Protein AF-A0AAE1UF06-F1 (afdb_monomer_lite)

Radius of gyration: 20.57 Å; chains: 1; bounding box: 27×25×71 Å

Structure (mmCIF, N/CA/C/O backbone):
data_AF-A0AAE1UF06-F1
#
_entry.id   AF-A0AAE1UF06-F1
#
loop_
_atom_site.group_PDB
_atom_site.id
_atom_site.type_symbol
_atom_site.label_atom_id
_atom_site.label_alt_id
_atom_site.label_comp_id
_atom_site.label_asym_id
_atom_site.label_entity_id
_atom_site.label_seq_id
_atom_site.pdbx_PDB_ins_code
_atom_site.Cartn_x
_atom_site.Cartn_y
_atom_site.Cartn_z
_atom_site.occupancy
_atom_site.B_iso_or_equiv
_atom_site.auth_seq_id
_atom_site.auth_comp_id
_atom_site.auth_asym_id
_atom_site.auth_atom_id
_atom_site.pdbx_PDB_model_num
ATOM 1 N N . MET A 1 1 ? 18.550 -9.862 2.276 1.00 41.91 1 MET A N 1
ATOM 2 C CA . MET A 1 1 ? 17.399 -9.051 2.714 1.00 41.91 1 MET A CA 1
ATOM 3 C C . MET A 1 1 ? 17.154 -8.085 1.569 1.00 41.91 1 MET A C 1
ATOM 5 O O . MET A 1 1 ? 18.001 -7.234 1.362 1.00 41.91 1 MET A O 1
ATOM 9 N N . GLU A 1 2 ? 16.159 -8.333 0.712 1.00 54.00 2 GLU A N 1
ATOM 10 C CA . GLU A 1 2 ? 15.852 -7.425 -0.409 1.00 54.00 2 GLU A CA 1
ATOM 11 C C . GLU A 1 2 ? 15.311 -6.118 0.180 1.00 54.00 2 GLU A C 1
ATOM 13 O O . GLU A 1 2 ? 14.208 -6.099 0.729 1.00 54.00 2 GLU A O 1
ATOM 18 N N . GLU A 1 3 ? 16.104 -5.048 0.119 1.00 54.75 3 GLU A N 1
ATOM 19 C CA . GLU A 1 3 ? 15.583 -3.689 0.245 1.00 54.75 3 GLU A CA 1
ATOM 20 C C . GLU A 1 3 ? 14.512 -3.506 -0.833 1.00 54.75 3 GLU A C 1
ATOM 22 O O . GLU A 1 3 ? 14.761 -3.753 -2.015 1.00 54.75 3 GLU A O 1
ATOM 27 N N . LEU A 1 4 ? 13.304 -3.089 -0.444 1.00 57.72 4 LEU A N 1
ATOM 28 C CA . LEU A 1 4 ? 12.417 -2.465 -1.417 1.00 57.72 4 LEU A CA 1
ATOM 29 C C . LEU A 1 4 ? 13.176 -1.252 -1.959 1.00 57.72 4 LEU A C 1
ATOM 31 O O . LEU A 1 4 ? 13.475 -0.335 -1.197 1.00 57.72 4 LEU A O 1
ATOM 35 N N . GLY A 1 5 ? 13.517 -1.275 -3.248 1.00 73.75 5 GLY A N 1
ATOM 36 C CA . GLY A 1 5 ? 14.183 -0.149 -3.894 1.00 73.75 5 GLY A CA 1
ATOM 37 C C . GLY A 1 5 ? 13.380 1.131 -3.672 1.00 73.75 5 GLY A C 1
ATOM 38 O O . GLY A 1 5 ? 12.149 1.100 -3.707 1.00 73.75 5 GLY A O 1
ATOM 39 N N . GLN A 1 6 ? 14.071 2.244 -3.425 1.00 75.25 6 GLN A N 1
ATOM 40 C CA . GLN A 1 6 ? 13.457 3.558 -3.189 1.00 75.25 6 GLN A CA 1
ATOM 41 C C . GLN A 1 6 ? 12.441 3.917 -4.288 1.00 75.25 6 GLN A C 1
ATOM 43 O O . GLN A 1 6 ? 11.374 4.450 -3.992 1.00 75.25 6 GLN A O 1
ATOM 48 N N . ASP A 1 7 ? 12.709 3.497 -5.523 1.00 82.81 7 ASP A N 1
ATOM 49 C CA . ASP A 1 7 ? 11.819 3.652 -6.676 1.00 82.81 7 ASP A CA 1
ATOM 50 C C . ASP A 1 7 ? 10.450 2.987 -6.467 1.00 82.81 7 ASP A C 1
ATOM 52 O O . ASP A 1 7 ? 9.414 3.560 -6.794 1.00 82.81 7 ASP A O 1
ATOM 56 N N . LEU A 1 8 ? 10.418 1.794 -5.865 1.00 83.50 8 LEU A N 1
ATOM 57 C CA . LEU A 1 8 ? 9.168 1.090 -5.587 1.00 83.50 8 LEU A CA 1
ATOM 58 C C . LEU A 1 8 ? 8.346 1.820 -4.520 1.00 83.50 8 LEU A C 1
ATOM 60 O O . LEU A 1 8 ? 7.121 1.842 -4.608 1.00 83.50 8 LEU A O 1
ATOM 64 N N . LEU A 1 9 ? 8.996 2.435 -3.529 1.00 84.69 9 LEU A N 1
ATOM 65 C CA . LEU A 1 9 ? 8.299 3.225 -2.511 1.00 84.69 9 LEU A CA 1
ATOM 66 C C . LEU A 1 9 ? 7.667 4.481 -3.112 1.00 84.69 9 LEU A C 1
ATOM 68 O O . LEU A 1 9 ? 6.519 4.780 -2.789 1.00 84.69 9 LEU A O 1
ATOM 72 N N . ILE A 1 10 ? 8.376 5.169 -4.011 1.00 88.62 10 ILE A N 1
ATOM 73 C CA . ILE A 1 10 ? 7.841 6.334 -4.729 1.00 88.62 10 ILE A CA 1
ATOM 74 C C . ILE A 1 10 ? 6.587 5.932 -5.506 1.00 88.62 10 ILE A C 1
ATOM 76 O O . ILE A 1 10 ? 5.541 6.549 -5.327 1.00 88.62 10 ILE A O 1
ATOM 80 N N . VAL A 1 11 ? 6.653 4.836 -6.269 1.00 90.56 11 VAL A N 1
ATOM 81 C CA . VAL A 1 11 ? 5.508 4.332 -7.046 1.00 90.56 11 VAL A CA 1
ATOM 82 C C . VAL A 1 11 ? 4.312 4.007 -6.149 1.00 90.56 11 VAL A C 1
ATOM 84 O O . VAL A 1 11 ? 3.181 4.351 -6.483 1.00 90.56 11 VAL A O 1
ATOM 87 N N . VAL A 1 12 ? 4.536 3.364 -4.999 1.00 90.50 12 VAL A N 1
ATOM 88 C CA . VAL A 1 12 ? 3.452 3.045 -4.054 1.00 90.50 12 VAL A CA 1
ATOM 89 C C . VAL A 1 12 ? 2.819 4.323 -3.502 1.00 90.50 12 VAL A C 1
ATOM 91 O O . VAL A 1 12 ? 1.596 4.427 -3.471 1.00 90.50 12 VAL A O 1
ATOM 94 N N . VAL A 1 13 ? 3.626 5.300 -3.082 1.00 90.44 13 VAL A N 1
ATOM 95 C CA . VAL A 1 13 ? 3.127 6.565 -2.520 1.00 90.44 13 VAL A CA 1
ATOM 96 C C . VAL A 1 13 ? 2.350 7.364 -3.565 1.00 90.44 13 VAL A C 1
ATOM 98 O O . VAL A 1 13 ? 1.265 7.863 -3.269 1.00 90.44 13 VAL A O 1
ATOM 101 N N . GLU A 1 14 ? 2.866 7.457 -4.789 1.00 93.25 14 GLU A N 1
ATOM 102 C CA . GLU A 1 14 ? 2.180 8.134 -5.890 1.00 93.25 14 GLU A CA 1
ATOM 103 C C . GLU A 1 14 ? 0.864 7.444 -6.246 1.00 93.25 14 GLU A C 1
ATOM 105 O O . GLU A 1 14 ? -0.144 8.128 -6.415 1.00 93.25 14 GLU A O 1
ATOM 110 N N . HIS A 1 15 ? 0.836 6.109 -6.291 1.00 94.19 15 HIS A N 1
ATOM 111 C CA . HIS A 1 15 ? -0.390 5.355 -6.548 1.00 94.19 15 HIS A CA 1
ATOM 112 C C . HIS A 1 15 ? -1.445 5.600 -5.463 1.00 94.19 15 HIS A C 1
ATOM 114 O O . HIS A 1 15 ? -2.594 5.915 -5.769 1.00 94.19 15 HIS A O 1
ATOM 120 N N . LEU A 1 16 ? -1.051 5.531 -4.187 1.00 93.19 16 LEU A N 1
ATOM 121 C CA . LEU A 1 16 ? -1.960 5.787 -3.069 1.00 93.19 16 LEU A CA 1
ATOM 122 C C . LEU A 1 16 ? -2.528 7.208 -3.103 1.00 93.19 16 LEU A C 1
ATOM 124 O O . LEU A 1 16 ? -3.715 7.402 -2.850 1.00 93.19 16 LEU A O 1
ATOM 128 N N . LYS A 1 17 ? -1.706 8.199 -3.446 1.00 94.31 17 LYS A N 1
ATOM 129 C CA . LYS A 1 17 ? -2.143 9.593 -3.501 1.00 94.31 17 LYS A CA 1
ATOM 130 C C . LYS A 1 17 ? -3.026 9.888 -4.714 1.00 94.31 17 LYS A C 1
ATOM 132 O O . LYS A 1 17 ? -4.070 10.512 -4.564 1.00 94.31 17 LYS A O 1
ATOM 137 N N . ASN A 1 18 ? -2.597 9.473 -5.903 1.00 95.06 18 ASN A N 1
ATOM 138 C CA . ASN A 1 18 ? -3.197 9.924 -7.158 1.00 95.06 18 ASN A CA 1
ATOM 139 C C . ASN A 1 18 ? -4.344 9.021 -7.628 1.00 95.06 18 ASN A C 1
ATOM 141 O O . ASN A 1 18 ? -5.323 9.533 -8.161 1.00 95.06 18 ASN A O 1
ATOM 145 N N . GLU A 1 19 ? -4.242 7.705 -7.415 1.00 94.69 19 GLU A N 1
ATOM 146 C CA . GLU A 1 19 ? -5.237 6.737 -7.900 1.00 94.69 19 GLU A CA 1
ATOM 147 C C . GLU A 1 19 ? -6.247 6.365 -6.811 1.00 94.69 19 GLU A C 1
ATOM 149 O O . GLU A 1 19 ? -7.446 6.298 -7.070 1.00 94.69 19 GLU A O 1
ATOM 154 N N . ILE A 1 20 ? -5.772 6.144 -5.580 1.00 94.88 20 ILE A N 1
ATOM 155 C CA . ILE A 1 20 ? -6.638 5.762 -4.450 1.00 94.88 20 ILE A CA 1
ATOM 156 C C . ILE A 1 20 ? -7.209 6.993 -3.731 1.00 94.88 20 ILE A C 1
ATOM 158 O O . ILE A 1 20 ? -8.301 6.929 -3.169 1.00 94.88 20 ILE A O 1
ATOM 162 N N . GLY A 1 21 ? -6.506 8.129 -3.772 1.00 94.88 21 GLY A N 1
ATOM 163 C CA . GLY A 1 21 ? -6.951 9.376 -3.144 1.00 94.88 21 GLY A CA 1
ATOM 164 C C . GLY A 1 21 ? -6.668 9.456 -1.643 1.00 94.88 21 GLY A C 1
ATOM 165 O O . GLY A 1 21 ? -7.410 10.113 -0.916 1.00 94.88 21 GLY A O 1
ATOM 166 N N . VAL A 1 22 ? -5.609 8.798 -1.167 1.00 93.56 22 VAL A N 1
ATOM 167 C CA . VAL A 1 22 ? -5.136 8.902 0.221 1.00 93.56 22 VAL A CA 1
ATOM 168 C C . VAL A 1 22 ? -4.583 10.309 0.457 1.00 93.56 22 VAL A C 1
ATOM 170 O O . VAL A 1 22 ? -3.540 10.671 -0.092 1.00 93.56 22 VAL A O 1
ATOM 173 N N . ASN A 1 23 ? -5.273 11.100 1.281 1.00 92.81 23 ASN A N 1
ATOM 174 C CA . ASN A 1 23 ? -4.916 12.492 1.567 1.00 92.81 23 ASN A CA 1
ATOM 175 C C . ASN A 1 23 ? -4.494 12.706 3.022 1.00 92.81 23 ASN A C 1
ATOM 177 O O . ASN A 1 23 ? -3.783 13.670 3.314 1.00 92.81 23 ASN A O 1
ATOM 181 N N . SER A 1 24 ? -4.905 11.819 3.928 1.00 90.38 24 SER A N 1
ATOM 182 C CA . SER A 1 24 ? -4.516 11.874 5.332 1.00 90.38 24 SER A CA 1
ATOM 183 C C . SER A 1 24 ? -4.213 10.486 5.913 1.00 90.38 24 SER A C 1
ATOM 185 O O . SER A 1 24 ? -4.591 9.464 5.332 1.00 90.38 24 SER A O 1
ATOM 187 N N . PRO A 1 25 ? -3.520 10.407 7.065 1.00 86.50 25 PRO A N 1
ATOM 188 C CA . PRO A 1 25 ? -3.208 9.129 7.699 1.00 86.50 25 PRO A CA 1
ATOM 189 C C . PRO A 1 25 ? -4.437 8.285 8.063 1.00 86.50 25 PRO A C 1
ATOM 191 O O . PRO A 1 25 ? -4.374 7.058 8.107 1.00 86.50 25 PRO A O 1
ATOM 194 N N . GLU A 1 26 ? -5.579 8.920 8.307 1.00 87.88 26 GLU A N 1
ATOM 195 C CA . GLU A 1 26 ? -6.824 8.232 8.630 1.00 87.88 26 GLU A CA 1
ATOM 196 C C . GLU A 1 26 ? -7.354 7.419 7.449 1.00 87.88 26 GLU A C 1
ATOM 198 O O . GLU A 1 26 ? -8.051 6.431 7.674 1.00 87.88 26 GLU A O 1
ATOM 203 N N . ASP A 1 27 ? -7.009 7.788 6.214 1.00 90.25 27 ASP A N 1
ATOM 204 C CA . ASP A 1 27 ? -7.453 7.089 5.008 1.00 90.25 27 ASP A CA 1
ATOM 205 C C . ASP A 1 27 ? -6.802 5.703 4.880 1.00 90.25 27 ASP A C 1
ATOM 207 O O . ASP A 1 27 ? -7.396 4.788 4.305 1.00 90.25 27 ASP A O 1
ATOM 211 N N . PHE A 1 28 ? -5.628 5.492 5.497 1.00 89.56 28 PHE A N 1
ATOM 212 C CA . PHE A 1 28 ? -4.911 4.213 5.447 1.00 89.56 28 PHE A CA 1
ATOM 213 C C . PHE A 1 28 ? -5.737 3.034 5.985 1.00 89.56 28 PHE A C 1
ATOM 215 O O . PHE A 1 28 ? -5.516 1.896 5.571 1.00 89.56 28 PHE A O 1
ATOM 222 N N . LYS A 1 29 ? -6.720 3.279 6.867 1.00 88.56 29 LYS A N 1
ATOM 223 C CA . LYS A 1 29 ? -7.598 2.224 7.412 1.00 88.56 29 LYS A CA 1
ATOM 224 C C . LYS A 1 29 ? -8.565 1.632 6.382 1.00 88.56 29 LYS A C 1
ATOM 226 O O . LYS A 1 29 ? -9.137 0.574 6.638 1.00 88.56 29 LYS A O 1
ATOM 231 N N . TYR A 1 30 ? -8.778 2.318 5.260 1.00 90.50 30 TYR A N 1
ATOM 232 C CA . TYR A 1 30 ? -9.698 1.889 4.207 1.00 90.50 30 TYR A CA 1
ATOM 233 C C . TYR A 1 30 ? -9.004 1.157 3.055 1.00 90.50 30 TYR A C 1
ATOM 235 O O . TYR A 1 30 ? -9.696 0.545 2.246 1.00 90.50 30 TYR A O 1
ATOM 243 N N . ILE A 1 31 ? -7.668 1.179 3.001 1.00 91.69 31 ILE A N 1
ATOM 244 C CA . ILE A 1 31 ? -6.893 0.536 1.935 1.00 91.69 31 ILE A CA 1
ATOM 245 C C . ILE A 1 31 ? -7.043 -0.985 2.005 1.00 91.69 31 ILE A C 1
ATOM 247 O O . ILE A 1 31 ? -6.905 -1.605 3.065 1.00 91.69 31 ILE A O 1
ATOM 251 N N . GLN A 1 32 ? -7.273 -1.594 0.847 1.00 92.50 32 GLN A N 1
ATOM 252 C CA . GLN A 1 32 ? -7.421 -3.031 0.657 1.00 92.50 32 GLN A CA 1
ATOM 253 C C . GLN A 1 32 ? -6.297 -3.618 -0.205 1.00 92.50 32 GLN A C 1
ATOM 255 O O . GLN A 1 32 ? -5.510 -2.920 -0.839 1.00 92.50 32 GLN A O 1
ATOM 260 N N . GLU A 1 33 ? -6.212 -4.951 -0.256 1.00 91.62 33 GLU A N 1
ATOM 261 C CA . GLU A 1 33 ? -5.207 -5.637 -1.079 1.00 91.62 33 GLU A CA 1
ATOM 262 C C . GLU A 1 33 ? -5.378 -5.394 -2.585 1.00 91.62 33 GLU A C 1
ATOM 264 O O . GLU A 1 33 ? -4.403 -5.531 -3.329 1.00 91.62 33 GLU A O 1
ATOM 269 N N . SER A 1 34 ? -6.598 -5.092 -3.040 1.00 92.31 34 SER A N 1
ATOM 270 C CA . SER A 1 34 ? -6.909 -4.749 -4.434 1.00 92.31 34 SER A CA 1
ATOM 271 C C . SER A 1 34 ? -6.321 -3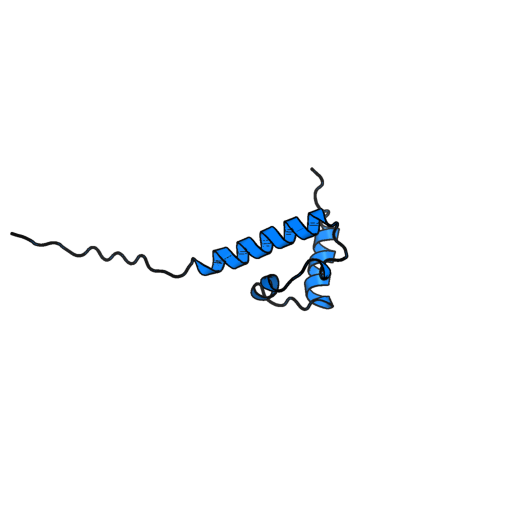.409 -4.853 1.00 92.31 34 SER A C 1
ATOM 273 O O . SER A 1 34 ? -5.975 -3.245 -6.018 1.00 92.31 34 SER A O 1
ATOM 275 N N . ASP A 1 35 ? -6.147 -2.500 -3.896 1.00 93.38 35 ASP A N 1
ATOM 276 C CA . ASP A 1 35 ? -5.698 -1.119 -4.113 1.00 93.38 35 ASP A CA 1
ATOM 277 C C . ASP A 1 35 ? -4.177 -1.033 -4.252 1.00 93.38 35 ASP A C 1
ATOM 279 O O . ASP A 1 35 ? -3.601 0.041 -4.392 1.00 93.38 35 ASP A O 1
ATOM 283 N N . LEU A 1 36 ? -3.502 -2.184 -4.171 1.00 92.81 36 LEU A N 1
ATOM 284 C CA . LEU A 1 36 ? -2.056 -2.283 -4.231 1.00 92.81 36 LEU A CA 1
ATOM 285 C C . LEU A 1 36 ? -1.568 -3.233 -5.3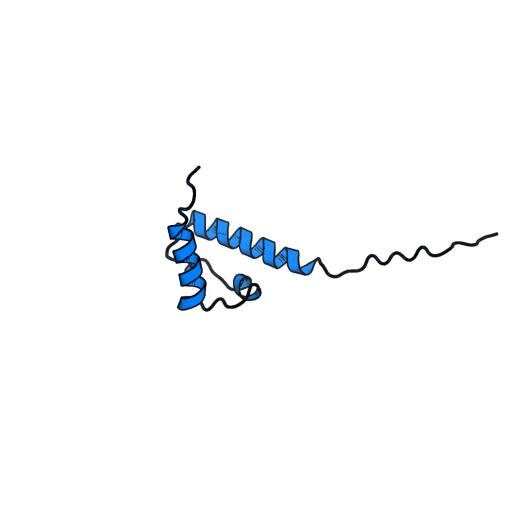46 1.00 92.81 36 LEU A C 1
ATOM 287 O O . LEU A 1 36 ? -0.739 -4.115 -5.080 1.00 92.81 36 LEU A O 1
ATOM 291 N N . PRO A 1 37 ? -2.034 -3.090 -6.602 1.00 92.25 37 PRO A N 1
ATOM 292 C CA . PRO A 1 37 ? -1.780 -4.064 -7.666 1.00 92.25 37 PRO A CA 1
ATOM 293 C C . PRO A 1 37 ? -0.297 -4.193 -8.049 1.00 92.25 37 PRO A C 1
ATOM 295 O O . PRO A 1 37 ? 0.130 -5.259 -8.488 1.00 92.25 37 PRO A O 1
ATOM 298 N N . MET A 1 38 ? 0.506 -3.146 -7.844 1.00 91.75 38 MET A N 1
ATOM 299 C CA . MET A 1 38 ? 1.945 -3.138 -8.140 1.00 91.75 38 MET A CA 1
ATOM 300 C C . MET A 1 38 ? 2.797 -3.926 -7.130 1.00 91.75 38 MET A C 1
ATOM 302 O O . MET A 1 38 ? 3.980 -4.158 -7.374 1.00 91.75 38 MET A O 1
ATOM 306 N N . LEU A 1 39 ? 2.226 -4.353 -5.998 1.00 91.31 39 LEU A N 1
ATOM 307 C CA . LEU A 1 39 ? 2.939 -5.109 -4.969 1.00 91.31 39 LEU A CA 1
ATOM 308 C C . LEU A 1 39 ? 2.663 -6.614 -5.060 1.00 91.31 39 LEU A C 1
ATOM 310 O O . LEU A 1 39 ? 1.530 -7.075 -5.251 1.00 91.31 39 LEU A O 1
ATOM 314 N N . LYS A 1 40 ? 3.703 -7.418 -4.798 1.00 92.88 40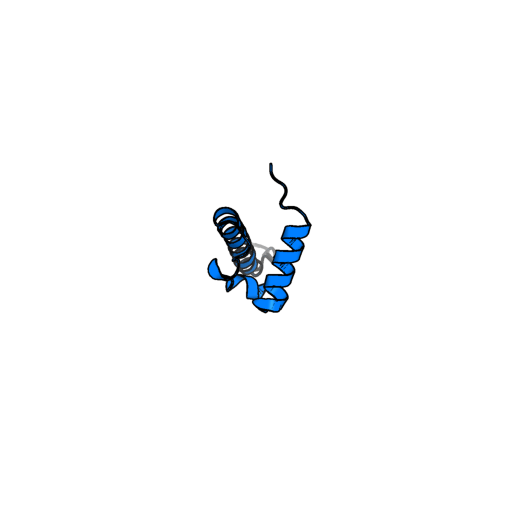 LYS A N 1
ATOM 315 C CA . LYS A 1 40 ? 3.549 -8.873 -4.655 1.00 92.88 40 LYS A CA 1
ATOM 316 C C . LYS A 1 40 ? 2.602 -9.186 -3.486 1.00 92.88 40 LYS A C 1
ATOM 318 O O . LYS A 1 40 ? 2.606 -8.460 -2.489 1.00 92.88 40 LYS A O 1
ATOM 323 N N . PRO A 1 41 ? 1.867 -10.315 -3.514 1.00 92.62 41 PRO A N 1
ATOM 324 C CA . PRO A 1 41 ? 0.915 -10.662 -2.453 1.00 92.62 41 PRO A CA 1
ATOM 325 C C . PRO A 1 41 ? 1.500 -10.654 -1.033 1.00 9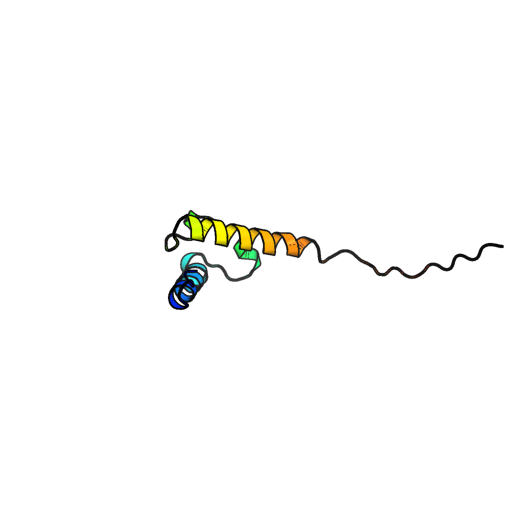2.62 41 PRO A C 1
ATOM 327 O O . PRO A 1 41 ? 0.805 -10.353 -0.069 1.00 92.62 41 PRO A O 1
ATOM 330 N N . ILE A 1 42 ? 2.781 -11.004 -0.864 1.00 92.81 42 ILE A N 1
ATOM 331 C CA . ILE A 1 42 ? 3.436 -10.955 0.453 1.00 92.81 42 ILE A CA 1
ATOM 332 C C . ILE A 1 42 ? 3.756 -9.523 0.907 1.00 92.81 42 ILE A C 1
ATOM 334 O O . ILE A 1 42 ? 3.684 -9.232 2.096 1.00 92.81 42 ILE A O 1
ATOM 338 N N . GLN A 1 43 ? 4.076 -8.627 -0.028 1.00 90.12 43 GLN A N 1
ATOM 339 C CA . GLN A 1 43 ? 4.347 -7.219 0.261 1.00 90.12 43 GLN A CA 1
ATOM 340 C C . GLN A 1 43 ? 3.054 -6.492 0.633 1.00 90.12 43 GLN A C 1
ATOM 342 O O . GLN A 1 43 ? 3.045 -5.764 1.619 1.00 90.12 43 GLN A O 1
ATOM 347 N N . ARG A 1 44 ? 1.953 -6.767 -0.085 1.00 92.50 44 ARG A N 1
ATOM 348 C CA . ARG A 1 44 ? 0.619 -6.235 0.237 1.00 92.50 44 ARG A CA 1
ATOM 349 C C . ARG A 1 44 ? 0.195 -6.573 1.660 1.00 92.50 44 ARG A C 1
ATOM 351 O O . ARG A 1 44 ? -0.096 -5.672 2.436 1.00 92.50 44 ARG A O 1
ATOM 358 N N . ARG A 1 45 ? 0.238 -7.861 2.016 1.00 91.94 45 ARG A N 1
ATOM 359 C CA . ARG A 1 45 ? -0.124 -8.334 3.361 1.00 91.94 45 ARG A CA 1
ATOM 360 C C . ARG A 1 45 ? 0.709 -7.661 4.451 1.00 91.94 45 ARG A C 1
ATOM 362 O O . ARG A 1 45 ? 0.146 -7.089 5.373 1.00 91.94 45 ARG A O 1
ATOM 369 N N . ARG A 1 46 ? 2.038 -7.635 4.291 1.00 90.44 46 ARG A N 1
ATOM 370 C CA . ARG A 1 46 ? 2.940 -6.973 5.250 1.00 90.44 46 ARG A CA 1
ATOM 371 C C . ARG A 1 46 ? 2.652 -5.480 5.402 1.00 90.44 46 ARG A C 1
ATOM 373 O O . ARG A 1 46 ? 2.676 -4.982 6.520 1.00 90.44 46 ARG A O 1
ATOM 380 N N . LEU A 1 47 ? 2.392 -4.777 4.300 1.00 89.75 47 LEU A N 1
ATOM 381 C CA . LEU A 1 47 ? 2.086 -3.349 4.336 1.00 89.75 47 LEU A CA 1
ATOM 382 C C . LEU A 1 47 ? 0.765 -3.087 5.069 1.00 89.75 47 LEU A C 1
ATOM 384 O O . LEU A 1 47 ? 0.722 -2.251 5.965 1.00 89.75 47 LEU A O 1
ATOM 388 N N . LEU A 1 48 ? -0.289 -3.838 4.743 1.00 90.62 48 LEU A N 1
ATOM 389 C CA . LEU A 1 48 ? -1.591 -3.694 5.396 1.00 90.62 48 LEU A CA 1
ATOM 390 C C . LEU A 1 48 ? -1.540 -4.027 6.889 1.00 90.62 48 LEU A C 1
ATOM 392 O O . LEU A 1 48 ? -2.192 -3.344 7.673 1.00 90.62 48 LEU A O 1
ATOM 396 N N . ASP A 1 49 ? -0.765 -5.034 7.294 1.00 89.19 49 ASP A N 1
ATOM 397 C CA . ASP A 1 49 ? -0.585 -5.369 8.711 1.00 89.19 49 ASP A CA 1
ATOM 398 C C . ASP A 1 49 ? 0.050 -4.205 9.488 1.00 89.19 49 ASP A C 1
ATOM 400 O O . ASP A 1 49 ? -0.395 -3.881 10.590 1.00 89.19 49 ASP A O 1
ATOM 404 N N . ILE A 1 50 ? 1.045 -3.532 8.897 1.00 87.50 50 ILE A N 1
ATOM 405 C CA . ILE A 1 50 ? 1.681 -2.345 9.487 1.00 87.50 50 ILE A CA 1
ATOM 406 C C . ILE A 1 50 ? 0.675 -1.192 9.580 1.00 87.50 50 ILE A C 1
ATOM 408 O O . ILE A 1 50 ? 0.490 -0.632 10.658 1.00 87.50 50 ILE A O 1
ATOM 412 N N . LEU A 1 51 ? -0.029 -0.875 8.489 1.00 85.69 51 LEU A N 1
ATOM 413 C CA . LEU A 1 51 ? -1.007 0.222 8.462 1.00 85.69 51 LEU A CA 1
ATOM 414 C C . LEU A 1 51 ? -2.145 0.014 9.476 1.00 85.69 51 LEU A C 1
ATOM 416 O O . LEU A 1 51 ? -2.566 0.948 10.162 1.00 85.69 51 LEU A O 1
ATOM 420 N N . LYS A 1 52 ? -2.628 -1.225 9.622 1.00 81.94 52 LYS A N 1
ATOM 421 C CA . LYS A 1 52 ? -3.656 -1.578 10.613 1.00 81.94 52 LYS A CA 1
ATOM 422 C C . LYS A 1 52 ? -3.153 -1.450 12.044 1.00 81.94 52 LYS A C 1
ATOM 424 O O . LYS A 1 52 ? -3.921 -1.061 12.921 1.00 81.94 52 LYS A O 1
ATOM 429 N N . LYS A 1 53 ? -1.885 -1.774 12.293 1.00 80.19 53 LYS A N 1
ATOM 430 C CA . LYS A 1 53 ? -1.284 -1.640 13.619 1.00 80.19 53 LYS A CA 1
ATOM 431 C C . LYS A 1 53 ? -1.166 -0.169 14.029 1.00 80.19 53 LYS A C 1
ATOM 433 O O . LYS A 1 53 ? -1.705 0.206 15.064 1.00 80.19 53 LYS A O 1
ATOM 438 N N . GLU A 1 54 ? -0.597 0.671 13.167 1.00 73.44 54 GLU A N 1
ATOM 439 C CA . GLU A 1 54 ? -0.423 2.113 13.422 1.00 73.44 54 GLU A CA 1
ATOM 440 C C . GLU A 1 54 ? -1.765 2.838 13.639 1.00 73.44 54 GLU A C 1
ATOM 442 O O . GLU A 1 54 ? -1.913 3.668 14.537 1.00 73.44 54 GLU A O 1
ATOM 447 N N . THR A 1 55 ? -2.795 2.479 12.867 1.00 67.44 55 THR A N 1
ATOM 448 C CA . THR A 1 55 ? -4.147 3.045 13.041 1.00 67.44 55 THR A CA 1
ATOM 449 C C . THR A 1 55 ? -4.861 2.545 14.302 1.00 67.44 55 THR A C 1
ATOM 451 O O . THR A 1 55 ? -5.752 3.228 14.813 1.00 67.44 55 THR A O 1
ATOM 454 N N . SER A 1 56 ? -4.479 1.377 14.828 1.00 62.47 56 SER A N 1
ATOM 455 C CA . SER A 1 56 ? -5.026 0.827 16.074 1.00 62.47 56 SER A CA 1
ATOM 456 C C . SER A 1 56 ? -4.370 1.448 17.309 1.00 62.47 56 SER A C 1
ATOM 458 O O . SER A 1 56 ? -5.075 1.797 18.255 1.00 62.47 56 SER A O 1
ATOM 460 N N . ASP A 1 57 ? -3.052 1.663 17.275 1.00 57.16 57 ASP A N 1
ATOM 461 C CA . ASP A 1 57 ? -2.285 2.252 18.382 1.00 57.16 57 ASP A CA 1
ATOM 462 C C . ASP A 1 57 ? -2.617 3.747 18.603 1.00 57.16 57 ASP A C 1
ATOM 464 O O . ASP A 1 57 ? -2.516 4.264 19.720 1.00 57.16 57 ASP A O 1
ATOM 468 N N . CYS A 1 58 ? -3.136 4.433 17.577 1.00 49.03 58 CYS A N 1
ATOM 469 C CA . CYS A 1 58 ? -3.641 5.807 17.678 1.00 49.03 58 CYS A CA 1
ATOM 470 C C . CYS A 1 58 ? -4.855 5.949 18.627 1.00 49.03 58 CYS A C 1
ATOM 472 O O . CYS A 1 58 ? -5.066 7.010 19.213 1.00 49.03 58 CYS A O 1
ATOM 474 N N . LYS A 1 59 ? -5.629 4.879 18.867 1.00 50.44 59 LYS A N 1
ATOM 475 C CA . LYS A 1 59 ? -6.797 4.925 19.772 1.00 50.44 59 LYS A CA 1
ATOM 476 C C . LYS A 1 59 ? -6.456 4.824 21.262 1.00 50.44 59 LYS A C 1
ATOM 478 O O . LYS A 1 59 ? -7.361 4.923 22.085 1.00 50.44 59 LYS A O 1
ATOM 483 N N . THR A 1 60 ? -5.187 4.645 21.627 1.00 45.72 60 THR A N 1
ATOM 484 C CA . THR A 1 60 ? -4.757 4.482 23.030 1.00 45.72 60 THR A CA 1
ATOM 485 C C . THR A 1 60 ? -3.956 5.652 23.601 1.00 45.72 60 THR A C 1
ATOM 487 O O . THR A 1 60 ? -3.501 5.570 24.738 1.00 45.72 60 THR A O 1
ATOM 490 N N . ALA A 1 61 ? -3.823 6.766 22.877 1.00 46.84 61 ALA A N 1
ATOM 491 C CA . ALA A 1 61 ? -3.132 7.957 23.380 1.00 46.84 61 ALA A CA 1
ATOM 492 C C . ALA A 1 61 ? -4.049 8.970 24.098 1.00 46.84 61 ALA A C 1
ATOM 494 O O . ALA A 1 61 ? -3.637 10.106 24.308 1.00 46.84 61 ALA A O 1
ATOM 495 N N . ASP A 1 62 ? -5.263 8.574 24.494 1.00 49.31 62 ASP A N 1
ATOM 496 C CA . ASP A 1 62 ? -6.176 9.441 25.245 1.00 49.31 62 ASP A CA 1
ATOM 497 C C . ASP A 1 62 ? -6.824 8.676 26.411 1.00 49.31 62 ASP A C 1
ATOM 499 O O . ASP A 1 62 ? -7.892 8.077 26.300 1.00 49.31 62 ASP A O 1
ATOM 503 N N . THR A 1 63 ? -6.110 8.598 27.537 1.00 43.75 63 THR A N 1
ATOM 504 C CA . THR A 1 63 ? -6.690 8.485 28.890 1.00 43.75 63 THR A CA 1
ATOM 505 C C . THR A 1 63 ? -5.602 8.724 29.945 1.00 43.75 63 THR A C 1
ATOM 507 O O . THR A 1 63 ? -4.829 7.846 30.317 1.00 43.75 63 THR A O 1
ATOM 510 N N . THR A 1 64 ? -5.543 9.975 30.400 1.00 51.94 64 THR A N 1
ATOM 511 C CA . THR A 1 64 ? -5.345 10.413 31.790 1.00 51.94 64 THR A CA 1
ATOM 512 C C . THR A 1 64 ? -4.471 9.548 32.711 1.00 51.94 64 THR A C 1
ATOM 514 O O . THR A 1 64 ? -4.929 8.572 33.298 1.00 51.94 64 THR A O 1
ATOM 517 N N . LYS A 1 65 ? -3.265 10.042 33.016 1.00 52.72 65 LYS A N 1
ATOM 518 C CA . LYS A 1 65 ? -2.674 9.913 34.360 1.00 52.72 65 LYS A CA 1
ATOM 519 C C . LYS A 1 65 ? -2.240 11.283 34.882 1.00 52.72 65 LYS A C 1
ATOM 521 O O . LYS A 1 65 ? -1.058 11.549 35.071 1.00 52.72 65 LYS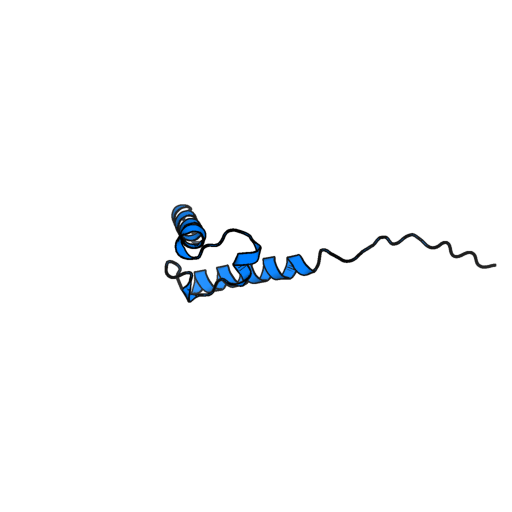 A O 1
ATOM 526 N N . GLN A 1 66 ? -3.213 12.163 35.120 1.00 56.50 66 GLN A N 1
ATOM 527 C CA . GLN A 1 66 ? -3.100 13.083 36.251 1.00 56.50 66 GLN A CA 1
ATOM 528 C C . GLN A 1 66 ? -3.446 12.272 37.501 1.00 56.50 66 GLN A C 1
ATOM 530 O O . GLN A 1 66 ? -4.608 12.170 37.879 1.00 56.50 66 GLN A O 1
ATOM 535 N N . ASP A 1 67 ? -2.441 11.641 38.104 1.00 46.94 67 ASP A N 1
ATOM 536 C CA . ASP A 1 67 ? -2.572 11.085 39.449 1.00 46.94 67 ASP A CA 1
ATOM 537 C C . ASP A 1 67 ? -2.128 12.174 40.430 1.00 46.94 67 ASP A C 1
ATOM 539 O O . ASP A 1 67 ? -0.971 12.282 40.848 1.00 46.94 67 ASP A O 1
ATOM 543 N N . THR A 1 68 ? -3.055 13.094 40.689 1.00 56.00 68 THR A N 1
ATOM 544 C CA . THR A 1 68 ? -2.969 14.049 41.788 1.00 56.00 68 THR A CA 1
ATOM 545 C C . THR A 1 68 ? -2.916 13.220 43.065 1.00 56.00 68 THR A C 1
ATOM 547 O O . THR A 1 68 ? -3.921 12.627 43.447 1.00 56.00 68 THR A O 1
ATOM 550 N N . ARG A 1 69 ? -1.747 13.134 43.714 1.00 53.38 69 ARG A N 1
ATOM 551 C CA . ARG A 1 69 ? -1.601 12.453 45.008 1.00 53.38 69 ARG A CA 1
ATOM 552 C C . ARG A 1 69 ? -2.607 13.039 45.998 1.00 53.38 69 ARG A C 1
ATOM 554 O O . ARG A 1 69 ? -2.409 14.135 46.516 1.00 53.38 69 ARG A O 1
ATOM 561 N N . ILE A 1 70 ? -3.682 12.298 46.241 1.00 58.66 70 ILE A N 1
ATOM 562 C CA . ILE A 1 70 ? -4.632 12.557 47.314 1.00 58.66 70 ILE A CA 1
ATOM 563 C C . ILE A 1 70 ? -3.895 12.310 48.633 1.00 58.66 70 ILE A C 1
ATOM 565 O O . ILE A 1 70 ? -3.398 11.216 48.893 1.00 58.66 70 ILE A O 1
ATOM 569 N N . THR A 1 71 ? -3.796 13.359 49.446 1.00 51.25 71 THR A N 1
ATOM 570 C CA . THR A 1 71 ? -3.320 13.311 50.827 1.00 51.25 71 THR A CA 1
ATOM 571 C C . THR A 1 71 ? -4.258 12.435 51.653 1.00 51.25 71 THR A C 1
ATOM 573 O O . THR A 1 71 ? -5.411 12.800 51.875 1.00 51.25 71 THR A O 1
ATOM 576 N N . CYS A 1 72 ? -3.770 11.303 52.149 1.00 43.22 72 CYS A N 1
ATOM 577 C CA . CYS A 1 72 ? -4.443 10.570 53.215 1.00 43.22 72 CYS A CA 1
ATOM 578 C C . CYS A 1 72 ? -3.975 11.142 54.559 1.00 43.22 72 CYS A C 1
ATOM 580 O O . CYS A 1 72 ? -2.926 10.751 55.064 1.00 43.22 72 CYS A O 1
ATOM 582 N N . ASN A 1 73 ? -4.750 12.063 55.134 1.00 54.22 73 ASN A N 1
ATOM 583 C CA . ASN A 1 73 ? -4.750 12.253 56.582 1.00 54.22 73 ASN A CA 1
ATOM 584 C C . ASN A 1 73 ? -5.657 11.178 57.174 1.00 54.22 73 ASN A C 1
ATOM 58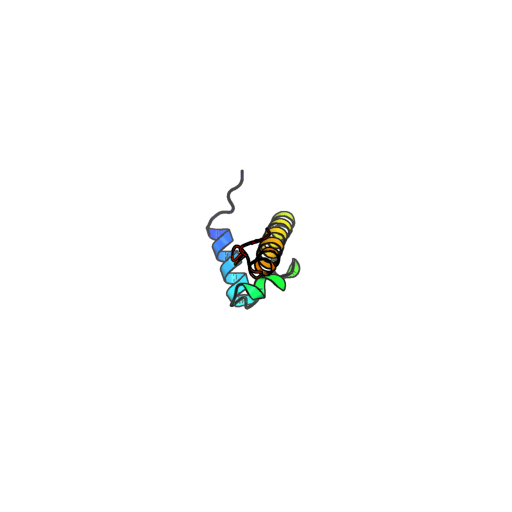6 O O . ASN A 1 73 ? -6.817 11.113 56.783 1.00 54.22 73 ASN A O 1
ATOM 590 N N . ASN A 1 74 ? -5.145 10.376 58.107 1.00 50.78 74 ASN A N 1
ATOM 591 C CA . ASN A 1 74 ? -5.960 9.695 59.108 1.00 50.78 74 ASN A CA 1
ATOM 592 C C . ASN A 1 74 ? -5.131 9.447 60.377 1.00 50.78 74 ASN A C 1
ATOM 594 O O . ASN A 1 74 ? -4.151 8.704 60.323 1.00 50.78 74 ASN A O 1
ATOM 598 N N . LEU A 1 75 ? -5.659 10.020 61.470 1.00 41.25 75 LEU A N 1
ATOM 599 C CA . LEU A 1 75 ? -5.380 9.841 62.906 1.00 41.25 75 LEU A CA 1
ATOM 600 C C . LEU A 1 75 ? -4.202 10.618 63.507 1.00 41.25 75 LEU A C 1
ATOM 602 O O . LEU A 1 75 ? -3.034 10.229 63.307 1.00 41.25 75 LEU A O 1
#

Foldseek 3Di:
DDDPPPVNVVVQVCLCCPVVNPDDLLCLLVDDLVSRVVDDPVRSVVVNVVSVVVNVVVVPPDDDDPPPPDDDDDD

pLDDT: mean 76.98, std 18.58, range [41.25, 95.06]

Secondary structure (DSSP, 8-state):
-----HHHHHHHHHHIIIII---SGGGGGG--GGG-TTS-HHHHHHHHHHHHHHHHHGGGS--------------

Sequence (75 aa):
MEELGQDLLIVVVEHLKNEIGVNSPEDFKYIQESDLPMLKPIQRRRLLDILKKETSDCKTADTTKQDTRITCNNL

Organism: NCBI:txid1843537